Protein AF-A0A5S5BRB0-F1 (afdb_monomer_lite)

Secondary structure (DSSP, 8-state):
------------EEE-TTT--EEEGGGEEEETTEEEEHHHHHHHHHHHHHH--

Sequence (53 aa):
MTVQSGNVISFNLGRCDVCGHRMENSFMRPWNGKDVCSPCIRQLNEEAELVNG

Radius of gyration: 16.66 Å; chains: 1; bounding box: 27×17×62 Å

Foldseek 3Di:
DDDDDDPPPVQPFDAAPQPRDTHHLVQWDDDPNGTHGVVRVVVVVVVVVVVVD

Structure (mmCIF, N/CA/C/O backbone):
data_AF-A0A5S5BRB0-F1
#
_entry.id   AF-A0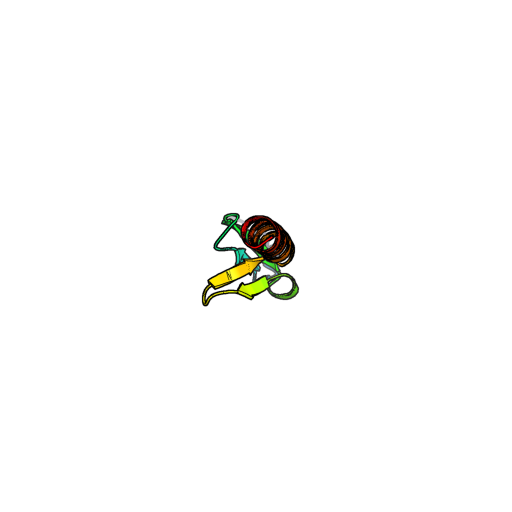A5S5BRB0-F1
#
loop_
_atom_site.group_PDB
_atom_site.id
_atom_site.type_symbol
_atom_site.label_atom_id
_atom_site.label_alt_id
_atom_site.label_comp_id
_atom_site.label_asym_id
_atom_site.label_entity_id
_atom_site.label_seq_id
_atom_site.pdbx_PDB_ins_code
_atom_site.Cartn_x
_atom_site.Cartn_y
_atom_site.Cartn_z
_atom_site.occupancy
_atom_site.B_iso_or_equiv
_atom_site.auth_seq_id
_atom_site.auth_comp_id
_atom_site.auth_asym_id
_atom_site.auth_atom_id
_atom_site.pdbx_PDB_model_num
ATOM 1 N N . MET A 1 1 ? 16.040 2.405 -41.833 1.00 53.19 1 MET A N 1
ATOM 2 C CA . MET A 1 1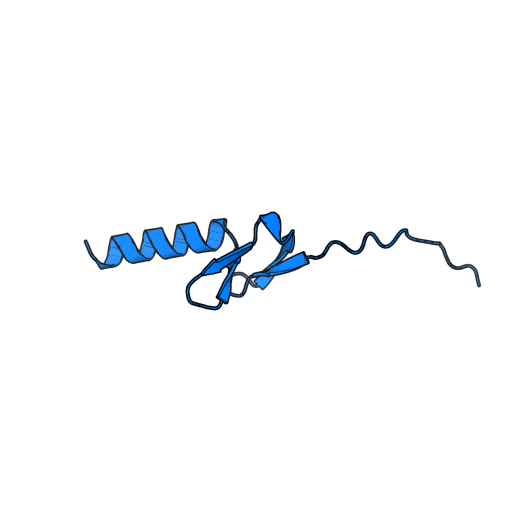 ? 15.700 1.376 -40.831 1.00 53.19 1 MET A CA 1
ATOM 3 C C . MET A 1 1 ? 16.973 1.102 -40.056 1.00 53.19 1 MET A C 1
ATOM 5 O O . MET A 1 1 ? 17.880 0.538 -40.645 1.00 53.19 1 MET A O 1
ATOM 9 N N . THR A 1 2 ? 17.095 1.551 -38.811 1.00 39.91 2 THR A N 1
ATOM 10 C CA . THR A 1 2 ? 18.232 1.164 -37.961 1.00 39.91 2 THR A CA 1
ATOM 11 C C . THR A 1 2 ? 17.812 1.286 -36.505 1.00 39.91 2 THR A C 1
ATOM 13 O O . THR A 1 2 ? 17.582 2.371 -35.978 1.00 39.91 2 THR A O 1
ATOM 16 N N . VAL A 1 3 ? 17.630 0.113 -35.911 1.00 52.12 3 VAL A N 1
ATOM 17 C CA . VAL A 1 3 ? 17.314 -0.146 -34.512 1.00 52.12 3 VAL A CA 1
ATOM 18 C C . VAL A 1 3 ? 18.514 0.242 -33.646 1.00 52.12 3 VAL A C 1
ATOM 20 O O . VAL A 1 3 ? 19.619 -0.244 -33.872 1.00 52.12 3 VAL A O 1
ATOM 23 N N . GLN A 1 4 ? 18.325 1.135 -32.673 1.00 54.81 4 GLN A N 1
ATOM 24 C CA . GLN A 1 4 ? 19.322 1.358 -31.627 1.00 54.81 4 GLN A CA 1
ATOM 25 C C . GLN A 1 4 ? 19.005 0.430 -30.458 1.00 54.81 4 GLN A C 1
ATOM 27 O O . GLN A 1 4 ? 17.981 0.575 -29.793 1.00 54.81 4 GLN A O 1
ATOM 32 N N . SER A 1 5 ? 19.896 -0.542 -30.257 1.00 62.50 5 SER A N 1
ATOM 33 C CA . SER A 1 5 ? 19.981 -1.408 -29.085 1.00 62.50 5 SER A CA 1
ATOM 34 C C . SER A 1 5 ? 20.079 -0.569 -27.811 1.00 62.50 5 SER A C 1
ATOM 36 O O . SER A 1 5 ? 21.167 -0.204 -27.372 1.00 62.50 5 SER A O 1
ATOM 38 N N . GLY A 1 6 ? 18.936 -0.270 -27.202 1.00 56.75 6 GLY A N 1
ATOM 39 C CA . GLY A 1 6 ? 18.877 0.069 -25.790 1.00 56.75 6 GLY A CA 1
ATOM 40 C C . GLY A 1 6 ? 19.000 -1.226 -25.002 1.00 56.75 6 GLY A C 1
ATOM 41 O O . GLY A 1 6 ? 18.173 -2.121 -25.160 1.00 56.75 6 G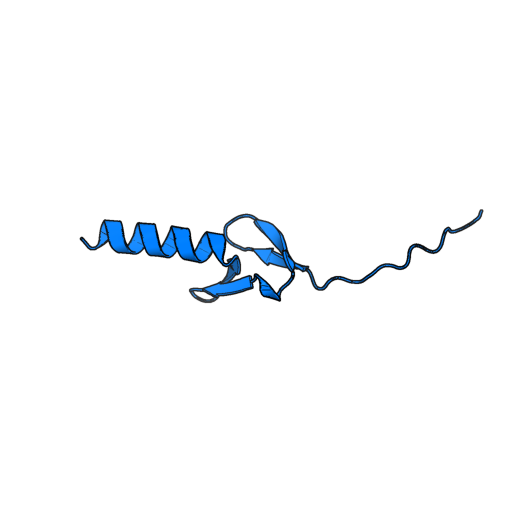LY A O 1
ATOM 42 N N . ASN A 1 7 ? 20.036 -1.349 -24.177 1.00 59.25 7 ASN A N 1
ATOM 43 C CA . ASN A 1 7 ? 20.117 -2.395 -23.168 1.00 59.25 7 ASN A CA 1
ATOM 44 C C . ASN A 1 7 ? 18.925 -2.190 -22.220 1.00 59.25 7 ASN A C 1
ATOM 46 O O . ASN A 1 7 ? 18.962 -1.323 -21.348 1.00 59.25 7 ASN A O 1
ATOM 50 N N . VAL A 1 8 ? 17.814 -2.887 -22.473 1.00 60.59 8 VAL A N 1
ATOM 51 C CA . VAL A 1 8 ? 16.619 -2.837 -21.632 1.00 60.59 8 VAL A CA 1
ATOM 52 C C . VAL A 1 8 ? 16.954 -3.564 -20.342 1.00 60.59 8 VAL A C 1
ATOM 54 O O . VAL A 1 8 ? 16.691 -4.755 -20.191 1.00 60.59 8 VAL A O 1
ATOM 57 N N . ILE A 1 9 ? 17.586 -2.850 -19.409 1.00 62.50 9 ILE A N 1
ATOM 58 C CA . ILE A 1 9 ? 17.717 -3.325 -18.040 1.00 62.50 9 ILE A CA 1
ATOM 59 C C . ILE A 1 9 ? 16.278 -3.503 -17.561 1.00 62.50 9 ILE A C 1
ATOM 61 O O . ILE A 1 9 ? 15.559 -2.537 -17.303 1.00 62.50 9 ILE A O 1
ATOM 65 N N . SER A 1 10 ? 15.822 -4.752 -17.560 1.00 61.72 10 SER A N 1
ATOM 66 C CA . SER A 1 10 ? 14.503 -5.126 -17.078 1.00 61.72 10 SER A CA 1
ATOM 67 C C . SER A 1 10 ? 14.565 -5.041 -15.563 1.00 61.72 10 SER A C 1
ATOM 69 O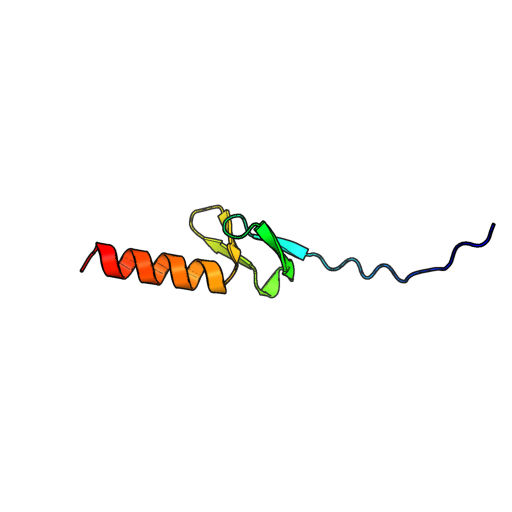 O . SER A 1 10 ? 14.717 -6.043 -14.870 1.00 61.72 10 SER A O 1
ATOM 71 N N . PHE A 1 11 ? 14.534 -3.814 -15.044 1.00 65.38 11 PHE A N 1
ATOM 72 C CA . PHE A 1 11 ? 14.334 -3.581 -13.629 1.00 65.38 11 PHE A CA 1
ATOM 73 C C . PHE A 1 11 ? 12.973 -4.190 -13.294 1.00 65.38 11 PHE A C 1
ATOM 75 O O . PHE A 1 11 ? 11.948 -3.777 -13.841 1.00 65.38 11 PHE A O 1
ATOM 82 N N . ASN A 1 12 ? 12.968 -5.213 -12.439 1.00 77.12 12 ASN A N 1
ATOM 83 C CA . ASN A 1 12 ? 11.745 -5.743 -11.851 1.00 77.12 12 ASN A CA 1
ATOM 84 C C . ASN A 1 12 ? 11.200 -4.666 -10.903 1.00 77.12 12 ASN A C 1
ATOM 86 O O . ASN A 1 12 ? 11.487 -4.652 -9.705 1.00 77.12 12 ASN A O 1
ATOM 90 N N . LEU A 1 13 ? 10.499 -3.697 -11.490 1.00 83.69 13 LEU A N 1
ATOM 91 C CA . LEU A 1 13 ? 9.830 -2.625 -10.779 1.00 83.69 13 LEU A CA 1
ATOM 92 C C . LEU A 1 13 ? 8.451 -3.135 -10.378 1.00 83.69 13 LEU A C 1
ATOM 94 O O . LEU A 1 13 ? 7.609 -3.396 -11.242 1.00 83.69 13 LEU A O 1
ATOM 98 N N . GLY A 1 14 ? 8.217 -3.267 -9.079 1.00 87.38 14 GLY A N 1
ATOM 99 C CA . GLY A 1 14 ? 6.876 -3.494 -8.570 1.00 87.38 14 GLY A CA 1
ATOM 100 C C . GLY A 1 14 ? 6.087 -2.180 -8.540 1.00 87.38 14 GLY A C 1
ATOM 101 O O . GLY A 1 14 ? 6.651 -1.079 -8.555 1.00 87.38 14 GLY A O 1
ATOM 102 N N . ARG A 1 15 ? 4.756 -2.284 -8.534 1.00 92.44 15 ARG A N 1
ATOM 103 C CA . ARG A 1 15 ? 3.845 -1.138 -8.427 1.00 92.44 15 ARG A CA 1
ATOM 104 C C . ARG A 1 15 ? 3.224 -1.124 -7.040 1.00 92.44 15 ARG A C 1
ATOM 106 O O . ARG A 1 15 ? 2.540 -2.069 -6.675 1.00 92.44 15 ARG A O 1
ATOM 113 N N . CYS A 1 16 ? 3.408 -0.030 -6.313 1.00 93.12 16 CYS A N 1
ATOM 114 C CA . CYS A 1 16 ? 2.754 0.157 -5.026 1.00 93.12 16 CYS A CA 1
ATOM 115 C C . CYS A 1 16 ? 1.230 0.289 -5.190 1.00 93.12 16 CYS A C 1
ATOM 117 O O . CYS A 1 16 ? 0.774 1.137 -5.960 1.00 93.12 16 CYS A O 1
ATOM 119 N N . ASP A 1 17 ? 0.456 -0.481 -4.425 1.00 92.25 17 ASP A N 1
ATOM 120 C CA . ASP A 1 17 ? -1.016 -0.448 -4.455 1.00 92.25 17 ASP A CA 1
ATOM 121 C C . ASP A 1 17 ? -1.606 0.823 -3.810 1.00 92.25 17 ASP A C 1
ATOM 123 O O . ASP A 1 17 ? -2.733 1.208 -4.099 1.00 92.25 17 ASP A O 1
ATOM 127 N N . VAL A 1 18 ? -0.830 1.508 -2.961 1.00 91.88 18 VAL A N 1
ATOM 128 C CA . VAL A 1 18 ? -1.267 2.709 -2.224 1.00 91.88 18 VAL A CA 1
ATOM 129 C C . VAL A 1 18 ? -1.015 3.984 -3.024 1.00 91.88 18 VAL A C 1
ATOM 131 O O . VAL A 1 18 ? -1.931 4.762 -3.261 1.00 91.88 18 VAL A O 1
ATOM 134 N N . CYS A 1 19 ? 0.228 4.210 -3.457 1.00 92.31 19 CYS A N 1
ATOM 135 C CA . CYS A 1 19 ? 0.608 5.439 -4.161 1.00 92.31 19 CYS A CA 1
ATOM 136 C C . CYS A 1 19 ? 0.666 5.281 -5.688 1.00 92.31 19 CYS A C 1
ATOM 138 O O . CYS A 1 19 ? 0.829 6.263 -6.403 1.00 92.31 19 CYS A O 1
ATOM 140 N N . GLY A 1 20 ? 0.588 4.054 -6.212 1.00 90.81 20 GLY A N 1
ATOM 141 C CA . GLY A 1 20 ? 0.614 3.780 -7.650 1.00 90.81 20 GLY A CA 1
ATOM 142 C C . GLY A 1 20 ? 1.984 3.905 -8.326 1.00 90.81 20 GLY A C 1
ATOM 143 O O . GLY A 1 20 ? 2.091 3.569 -9.508 1.00 90.81 20 GLY A O 1
ATOM 144 N N . HIS A 1 21 ? 3.026 4.346 -7.613 1.00 91.06 21 HIS A N 1
ATOM 145 C CA . HIS A 1 21 ? 4.374 4.493 -8.162 1.00 91.06 21 HIS A CA 1
ATOM 146 C C . HIS A 1 21 ? 5.036 3.138 -8.444 1.00 91.06 21 HIS A C 1
ATOM 148 O O . HIS A 1 21 ? 4.894 2.182 -7.678 1.00 91.06 21 HIS A O 1
ATOM 154 N N . ARG A 1 22 ? 5.793 3.084 -9.548 1.00 90.12 22 ARG A N 1
ATOM 155 C CA . ARG A 1 22 ? 6.666 1.959 -9.900 1.00 90.12 22 ARG A CA 1
ATOM 156 C C . ARG A 1 22 ? 8.046 2.178 -9.296 1.00 90.12 22 ARG A C 1
ATOM 158 O O . ARG A 1 22 ? 8.650 3.219 -9.537 1.00 90.12 22 ARG A O 1
ATOM 165 N N . MET A 1 23 ? 8.535 1.213 -8.531 1.00 89.19 23 MET A N 1
ATOM 166 C CA . MET A 1 23 ? 9.836 1.283 -7.863 1.00 89.19 23 MET A CA 1
ATOM 167 C C . MET A 1 23 ? 10.461 -0.102 -7.756 1.00 89.19 23 MET A C 1
ATOM 169 O O . MET A 1 23 ? 9.793 -1.107 -7.982 1.00 89.19 23 MET A O 1
ATOM 173 N N . GLU A 1 24 ? 11.751 -0.160 -7.440 1.00 88.00 24 GLU A N 1
ATOM 174 C CA . GLU A 1 24 ? 12.442 -1.434 -7.265 1.00 88.00 24 GLU A CA 1
ATOM 175 C C . GLU A 1 24 ? 11.777 -2.255 -6.153 1.00 88.00 24 GLU A C 1
ATOM 177 O O . GLU A 1 24 ? 11.431 -1.720 -5.096 1.00 88.00 24 GLU A O 1
ATOM 182 N N . ASN A 1 25 ? 11.613 -3.559 -6.392 1.00 85.69 25 ASN A N 1
ATOM 183 C CA . ASN A 1 25 ? 10.983 -4.471 -5.435 1.00 85.69 25 ASN A CA 1
ATOM 184 C C . ASN A 1 25 ? 11.650 -4.460 -4.047 1.00 85.69 25 ASN A C 1
ATOM 186 O O . ASN A 1 25 ? 10.970 -4.716 -3.063 1.00 85.69 25 ASN A O 1
ATOM 190 N N . SER A 1 26 ? 12.927 -4.079 -3.928 1.00 89.06 26 SER A N 1
ATOM 191 C CA . SER A 1 26 ? 13.613 -3.898 -2.638 1.00 89.06 26 SER A CA 1
ATOM 192 C C . SER A 1 26 ? 12.944 -2.861 -1.723 1.00 89.06 26 SER A C 1
ATOM 194 O O . SER A 1 26 ? 13.054 -2.946 -0.499 1.00 89.06 26 SER A O 1
ATOM 196 N N . PHE A 1 27 ? 12.243 -1.876 -2.299 1.00 89.38 27 PHE A N 1
ATOM 197 C CA . PHE A 1 27 ? 11.488 -0.866 -1.549 1.00 89.38 27 PHE A CA 1
ATOM 198 C C . PHE A 1 27 ? 10.044 -1.282 -1.265 1.00 89.38 27 PHE A C 1
ATOM 200 O O . PHE A 1 27 ? 9.364 -0.620 -0.469 1.00 89.38 27 PHE A O 1
ATOM 207 N N . MET A 1 28 ? 9.576 -2.357 -1.896 1.00 91.06 28 MET A N 1
ATOM 208 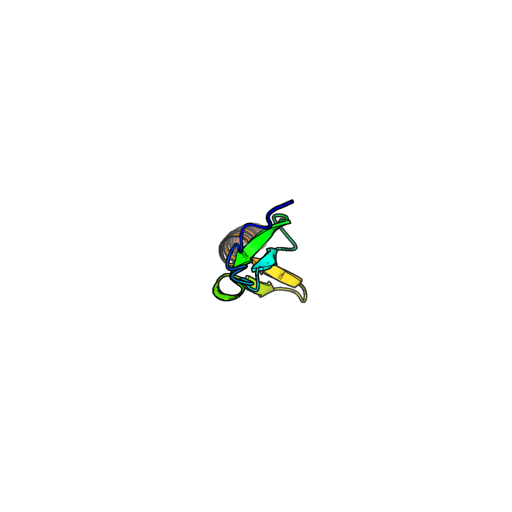C CA . MET A 1 28 ? 8.232 -2.885 -1.726 1.00 91.06 28 MET A CA 1
ATOM 209 C C . MET A 1 28 ? 8.201 -3.956 -0.651 1.00 91.06 28 MET A C 1
ATOM 211 O O . MET A 1 28 ? 9.125 -4.753 -0.501 1.00 91.06 28 MET A O 1
ATOM 215 N N . ARG A 1 29 ? 7.137 -3.936 0.146 1.00 91.44 29 ARG A N 1
ATOM 216 C CA . ARG A 1 29 ? 6.901 -4.915 1.198 1.00 91.44 29 ARG A CA 1
ATOM 217 C C . ARG A 1 29 ? 5.422 -5.296 1.217 1.00 91.44 29 ARG A C 1
ATOM 219 O O . ARG A 1 29 ? 4.569 -4.434 0.989 1.00 91.44 29 ARG A O 1
ATOM 226 N N . PRO A 1 30 ? 5.107 -6.560 1.532 1.00 90.81 30 PRO A N 1
ATOM 227 C CA . PRO A 1 30 ? 3.733 -6.975 1.741 1.00 90.81 30 PRO A CA 1
ATOM 228 C C . PRO A 1 30 ? 3.169 -6.289 2.993 1.00 90.81 30 PRO A C 1
ATOM 230 O O . PRO A 1 30 ? 3.750 -6.366 4.076 1.00 90.81 30 PRO A O 1
ATOM 233 N N . TRP A 1 31 ? 2.026 -5.627 2.845 1.00 88.94 31 TRP A N 1
ATOM 234 C CA . TRP A 1 31 ? 1.291 -4.971 3.923 1.00 88.94 31 TRP A CA 1
ATOM 235 C C . TRP A 1 31 ? -0.209 -5.197 3.722 1.00 88.94 31 TRP A C 1
ATOM 237 O O . TRP A 1 31 ? -0.754 -4.859 2.673 1.00 88.94 31 TRP A O 1
ATOM 247 N N . ASN A 1 32 ? -0.878 -5.823 4.698 1.00 87.75 32 ASN A N 1
ATOM 248 C CA . ASN A 1 32 ? -2.298 -6.207 4.621 1.00 87.75 32 ASN A CA 1
ATOM 249 C C . ASN A 1 32 ? -2.686 -6.962 3.330 1.00 87.75 32 ASN A C 1
ATOM 251 O O . ASN A 1 32 ? -3.731 -6.711 2.734 1.00 87.75 32 ASN A O 1
ATOM 255 N N . GLY A 1 33 ? -1.825 -7.881 2.874 1.00 88.50 33 GLY A N 1
ATOM 256 C CA . GLY A 1 33 ? -2.049 -8.669 1.653 1.00 88.50 33 GLY A CA 1
ATOM 257 C C . GLY A 1 33 ? -1.855 -7.895 0.345 1.00 88.50 33 GLY A C 1
ATOM 258 O O . GLY A 1 33 ? -2.160 -8.421 -0.722 1.00 88.50 33 GLY A O 1
ATOM 259 N N . LYS A 1 34 ? -1.351 -6.660 0.419 1.00 89.75 34 LYS A N 1
ATOM 260 C CA . LYS A 1 34 ? -1.054 -5.804 -0.728 1.00 89.75 34 LYS A CA 1
ATOM 261 C C . LYS A 1 34 ? 0.433 -5.511 -0.816 1.00 89.75 34 LYS A C 1
ATOM 263 O O . LYS A 1 34 ? 1.135 -5.463 0.191 1.00 89.75 34 LYS A O 1
ATOM 268 N N . ASP A 1 35 ? 0.889 -5.258 -2.029 1.00 91.69 35 ASP A N 1
ATOM 269 C CA . ASP A 1 35 ? 2.257 -4.860 -2.321 1.00 91.69 35 ASP A CA 1
ATOM 270 C C . ASP A 1 35 ? 2.397 -3.342 -2.183 1.00 91.69 35 ASP A C 1
ATOM 272 O O . ASP A 1 35 ? 1.896 -2.560 -2.999 1.00 91.69 35 ASP A O 1
ATOM 276 N N . VAL A 1 36 ? 3.037 -2.907 -1.099 1.00 93.81 36 VAL A N 1
ATOM 277 C CA . VAL A 1 36 ? 3.042 -1.503 -0.688 1.00 93.81 36 VAL A CA 1
ATOM 278 C C . VAL A 1 36 ? 4.468 -0.999 -0.502 1.00 93.81 36 VAL A C 1
ATOM 280 O O . VAL A 1 36 ? 5.368 -1.700 -0.048 1.00 93.81 36 VAL A O 1
ATOM 283 N N . CYS A 1 37 ?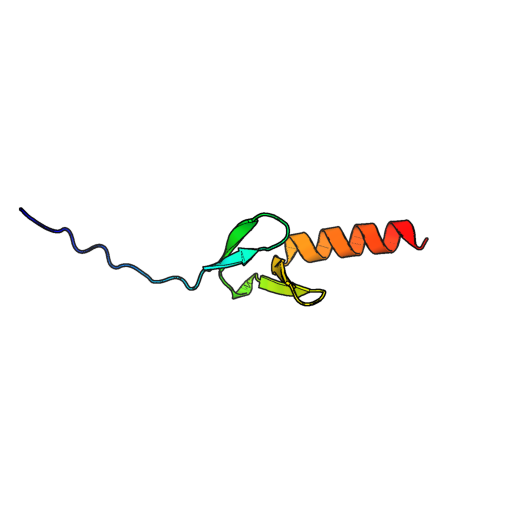 4.690 0.258 -0.870 1.00 93.88 37 CYS A N 1
ATOM 284 C CA . CYS A 1 37 ? 5.978 0.906 -0.719 1.00 93.88 37 CYS A CA 1
ATOM 285 C C . CYS A 1 37 ? 6.325 1.135 0.760 1.00 93.88 37 CYS A C 1
ATOM 287 O O . CYS A 1 37 ? 5.470 1.560 1.534 1.00 93.88 37 CYS A O 1
ATOM 289 N N . SER A 1 38 ? 7.588 0.942 1.153 1.00 91.69 38 SER A N 1
ATOM 290 C CA . SER A 1 38 ? 8.056 1.221 2.523 1.00 91.69 38 SER A CA 1
ATOM 291 C C . SER A 1 38 ? 7.635 2.606 3.060 1.00 91.69 38 SER A C 1
ATOM 293 O O . SER A 1 38 ? 7.138 2.662 4.186 1.00 91.69 38 SER A O 1
ATOM 295 N N . PRO A 1 39 ? 7.740 3.720 2.298 1.00 91.88 39 PRO A N 1
ATOM 296 C CA . PRO A 1 39 ? 7.279 5.017 2.801 1.00 91.88 39 PRO A CA 1
ATOM 297 C C . PRO A 1 39 ? 5.751 5.129 2.932 1.00 91.88 39 PRO A C 1
ATOM 299 O O . PRO A 1 39 ? 5.263 5.907 3.748 1.00 91.88 39 PRO A O 1
ATOM 302 N N . CYS A 1 40 ? 4.987 4.352 2.163 1.00 92.94 40 CYS A N 1
ATOM 303 C CA . CYS A 1 40 ? 3.532 4.280 2.269 1.00 92.94 40 CYS A CA 1
ATOM 304 C C . CYS A 1 40 ? 3.128 3.514 3.536 1.00 92.94 40 CYS A C 1
ATOM 306 O O . CYS A 1 40 ? 2.261 3.964 4.273 1.00 92.94 40 CYS A O 1
ATOM 308 N N . ILE A 1 41 ? 3.790 2.381 3.808 1.00 92.00 41 ILE A N 1
ATOM 309 C CA . ILE A 1 41 ? 3.563 1.568 5.013 1.00 92.00 41 ILE A CA 1
ATOM 310 C C . ILE A 1 41 ? 3.800 2.396 6.269 1.00 92.00 41 ILE A C 1
ATOM 312 O O . ILE A 1 41 ? 3.002 2.331 7.197 1.00 92.00 41 ILE A O 1
ATOM 316 N N . ARG A 1 42 ? 4.883 3.183 6.290 1.00 91.81 42 ARG A N 1
ATOM 317 C CA . ARG A 1 42 ? 5.201 4.031 7.439 1.00 91.81 42 ARG A CA 1
ATOM 318 C C . ARG A 1 42 ? 4.064 5.009 7.736 1.00 91.81 42 ARG A C 1
ATOM 320 O O . ARG A 1 42 ? 3.552 4.984 8.843 1.00 91.81 42 ARG A O 1
ATOM 327 N N . GLN A 1 43 ? 3.609 5.755 6.728 1.00 90.81 43 GLN A N 1
ATOM 328 C CA . GLN A 1 43 ? 2.484 6.684 6.877 1.00 90.81 43 GLN A CA 1
ATOM 329 C C . GLN A 1 43 ? 1.204 5.973 7.329 1.00 90.81 43 GLN A C 1
ATOM 331 O O . GLN A 1 43 ? 0.536 6.439 8.237 1.00 90.81 43 GLN A O 1
ATOM 336 N N . LEU A 1 44 ? 0.879 4.819 6.743 1.00 89.19 44 LEU A N 1
ATOM 337 C CA . LEU A 1 44 ? -0.318 4.062 7.120 1.00 89.19 44 LEU A CA 1
ATOM 338 C C . LEU A 1 44 ? -0.275 3.564 8.570 1.00 89.19 44 LEU A C 1
ATOM 340 O O . LEU A 1 44 ? -1.305 3.554 9.237 1.00 89.19 44 LEU A O 1
ATOM 344 N N . ASN A 1 45 ? 0.899 3.154 9.055 1.00 89.50 45 ASN A N 1
ATOM 345 C CA . ASN A 1 45 ? 1.077 2.769 10.451 1.00 89.50 45 ASN A CA 1
ATOM 346 C C . ASN A 1 45 ? 0.994 3.990 11.381 1.00 89.50 45 ASN A C 1
ATOM 348 O O . ASN A 1 45 ? 0.316 3.901 12.397 1.00 89.50 45 ASN A O 1
ATOM 352 N N . GLU A 1 46 ? 1.610 5.121 11.012 1.00 89.19 46 GLU A N 1
ATOM 353 C CA . GLU A 1 46 ? 1.528 6.380 11.773 1.00 89.19 46 GLU A CA 1
ATOM 354 C C . GLU A 1 46 ? 0.056 6.814 11.960 1.00 89.19 46 GLU A C 1
ATOM 356 O O . GLU A 1 46 ? -0.372 7.100 13.077 1.00 89.19 46 GLU A O 1
ATOM 361 N N . GLU A 1 47 ? -0.759 6.761 10.901 1.00 83.69 47 GLU A N 1
ATOM 362 C CA . GLU A 1 47 ? -2.200 7.057 10.980 1.00 83.69 47 GLU A CA 1
ATOM 363 C C . GLU A 1 47 ? -2.965 6.039 11.849 1.00 83.69 47 GLU A C 1
ATOM 365 O O . GLU A 1 47 ? -3.884 6.401 12.584 1.00 83.69 47 GLU A O 1
ATOM 370 N N . ALA A 1 48 ? -2.591 4.756 11.796 1.00 81.69 48 ALA A N 1
ATOM 371 C CA . ALA A 1 48 ? -3.226 3.712 12.602 1.00 81.69 48 ALA A CA 1
ATOM 372 C C . ALA A 1 48 ? -2.937 3.865 14.106 1.00 81.69 48 ALA A C 1
ATOM 374 O O . ALA A 1 48 ? -3.811 3.571 14.929 1.00 81.69 48 ALA A O 1
ATOM 375 N N . GLU A 1 49 ? -1.739 4.339 14.459 1.00 81.69 49 GLU A N 1
ATOM 376 C CA . GLU A 1 49 ? -1.359 4.665 15.837 1.00 81.69 49 GLU A CA 1
ATOM 377 C C . GLU A 1 49 ? -2.125 5.889 16.356 1.00 81.69 49 GLU A C 1
ATOM 379 O O . GLU A 1 49 ? -2.586 5.877 17.495 1.00 81.69 49 GLU A O 1
ATOM 384 N N . LEU A 1 50 ? -2.349 6.904 15.514 1.00 72.94 50 LEU A N 1
ATOM 385 C CA . LEU A 1 50 ? -3.108 8.105 15.884 1.00 72.94 50 LEU A CA 1
ATOM 386 C C . LEU A 1 50 ? -4.599 7.839 16.142 1.00 72.94 50 LEU A C 1
ATOM 388 O O . LEU A 1 50 ? -5.211 8.533 16.948 1.00 72.94 50 LEU A O 1
ATOM 392 N N . VAL A 1 51 ? -5.198 6.848 15.475 1.00 67.56 51 VAL A N 1
ATOM 393 C CA . VAL A 1 51 ? -6.628 6.515 15.637 1.00 67.56 51 VAL A CA 1
ATOM 394 C C . VAL A 1 51 ? -6.901 5.638 16.870 1.00 67.56 51 VAL A C 1
ATOM 396 O O . VAL A 1 51 ? -8.031 5.606 17.353 1.00 67.56 51 VAL A O 1
ATOM 399 N N . ASN A 1 52 ? -5.895 4.931 17.396 1.00 57.19 52 ASN A N 1
ATOM 400 C CA . ASN A 1 52 ? -6.036 4.059 18.575 1.00 57.19 52 ASN A CA 1
ATOM 401 C C . ASN A 1 52 ? -5.526 4.693 19.888 1.00 57.19 52 ASN A C 1
ATOM 403 O O . ASN A 1 52 ? -5.465 3.993 20.901 1.00 57.19 52 ASN A O 1
ATOM 407 N N . GLY A 1 53 ? -5.143 5.976 19.864 1.00 49.47 53 GLY A N 1
ATOM 408 C CA . GLY A 1 53 ? -4.639 6.739 21.015 1.00 49.47 53 GLY A CA 1
ATOM 409 C C . GLY A 1 53 ? -5.692 7.583 21.719 1.00 49.47 53 GLY A C 1
ATOM 410 O O . GLY A 1 53 ? -6.574 8.134 21.026 1.00 49.47 53 GLY A O 1
#

pLDDT: mean 80.62, std 14.88, range [39.91, 93.88]

Organism: NCBI:txid582686